Protein AF-A0A9D4W000-F1 (afdb_monomer)

pLDDT: mean 72.52, std 18.59, range [35.75, 95.69]

Radius of gyration: 15.54 Å; Cα contacts (8 Å, |Δi|>4): 150; chains: 1; bounding box: 49×30×40 Å

Organism: Pisum sativum (NCBI:txid3888)

Solvent-accessible surface area (backbone atoms only — not comparable to full-atom values): 7378 Å² total; per-residue (Å²): 136,83,85,76,87,71,54,46,78,46,79,55,38,79,44,83,57,80,74,56,40,66,76,58,42,33,86,87,28,69,60,30,49,51,50,53,49,53,57,54,60,64,32,66,87,70,71,37,49,83,63,40,39,38,38,39,68,54,73,47,25,67,79,40,70,71,46,47,72,47,40,62,62,47,50,52,50,37,52,54,51,52,22,58,78,69,69,35,88,81,52,33,32,40,38,42,64,84,86,71,98,64,89,61,79,80,72,59,82,71,78,69,88,59,98,72,52,61,46,80,86

InterPro domains:
  IPR005181 Sialate O-acetylesterase domain [PF03629] (20-98)
  IPR036514 SGNH hydrolase superfamily [G3DSA:3.40.50.1110] (17-113)
  IPR052940 Carbohydrate Esterase 6 [PTHR31988] (20-97)

Sequence (121 aa):
MKISMWKRLVVLGLGLLLQTRIEEWKKGGRLYNELVKRAIESVRDGDGVIRALVWYQGESDTVREEDGEKYKSRMENFIQNFRLDLQLPKLLVIQVRFFFYFNIYSCIHSLHSDDNQIVKL

Mean predicted aligned error: 9.95 Å

Foldseek 3Di:
DDPPVPLPAPAQAPCPVLADALVCCAPPHPSVVVSLVVVCVQCVVVSHDHAAYEHEHDNNLVPDVVSLLCRVVSVVNSVCVSCVSNVNQQHAYEYEDDDDDDDDDRNPVPDDDPPRRYHYD

Structure (mmCIF, N/CA/C/O backbone):
data_AF-A0A9D4W000-F1
#
_entry.id   AF-A0A9D4W000-F1
#
loop_
_atom_site.group_PDB
_atom_site.id
_atom_site.type_symbol
_atom_site.label_atom_id
_atom_site.label_alt_id
_atom_site.label_comp_id
_atom_site.label_asym_id
_atom_site.label_entity_id
_atom_site.label_seq_id
_atom_site.pdbx_PDB_ins_code
_atom_site.Cartn_x
_atom_site.Cartn_y
_atom_site.Cartn_z
_atom_site.occupancy
_atom_site.B_iso_or_equiv
_atom_site.auth_seq_id
_atom_site.auth_comp_id
_atom_site.auth_asym_id
_atom_site.auth_atom_id
_atom_site.pdbx_PDB_model_num
ATOM 1 N N . MET A 1 1 ? -35.687 -0.475 8.989 1.00 35.75 1 MET A N 1
ATOM 2 C CA . MET A 1 1 ? -34.615 -1.319 8.418 1.00 35.75 1 MET A CA 1
ATOM 3 C C . MET A 1 1 ? -33.719 -0.430 7.552 1.00 35.75 1 MET A C 1
ATOM 5 O O . MET A 1 1 ? -34.080 -0.140 6.422 1.00 35.75 1 MET A O 1
ATOM 9 N N . LYS A 1 2 ? -32.639 0.143 8.112 1.00 42.53 2 LYS A N 1
ATOM 10 C CA . LYS A 1 2 ? -31.724 1.035 7.370 1.00 42.53 2 LYS A CA 1
ATOM 11 C C . LYS A 1 2 ? -30.663 0.181 6.679 1.00 42.53 2 LYS A C 1
ATOM 13 O O . LYS A 1 2 ? -29.867 -0.466 7.351 1.00 42.53 2 LYS A O 1
ATOM 18 N N . ILE A 1 3 ? -30.673 0.182 5.352 1.00 45.06 3 ILE A N 1
ATOM 19 C CA . ILE A 1 3 ? -29.663 -0.458 4.507 1.00 45.06 3 ILE A CA 1
ATOM 20 C C . ILE A 1 3 ? -28.334 0.288 4.733 1.00 45.06 3 ILE A C 1
ATOM 22 O O . ILE A 1 3 ? -28.105 1.349 4.161 1.00 45.06 3 ILE A O 1
ATOM 26 N N . SER A 1 4 ? -27.467 -0.221 5.614 1.00 44.59 4 SER A N 1
ATOM 27 C CA . SER A 1 4 ? -26.165 0.380 5.964 1.00 44.59 4 SER A CA 1
ATOM 28 C C . SER A 1 4 ? -25.034 -0.079 5.032 1.00 44.59 4 SER A C 1
ATOM 30 O O . SER A 1 4 ? -23.902 -0.327 5.448 1.00 44.59 4 SER A O 1
ATOM 32 N N . MET A 1 5 ? -25.325 -0.159 3.734 1.00 44.47 5 MET A N 1
ATOM 33 C CA . MET A 1 5 ? -24.395 -0.615 2.693 1.00 44.47 5 MET A CA 1
ATOM 34 C C . MET A 1 5 ? -23.410 0.483 2.236 1.00 44.47 5 MET A C 1
ATOM 36 O O . MET A 1 5 ? -22.943 0.470 1.105 1.00 44.47 5 MET A O 1
ATOM 40 N N . TRP A 1 6 ? -23.094 1.442 3.114 1.00 43.75 6 TRP A N 1
ATOM 41 C CA . TRP A 1 6 ? -22.206 2.583 2.834 1.00 43.75 6 TRP A CA 1
ATOM 42 C C . TRP A 1 6 ? -20.989 2.651 3.770 1.00 43.75 6 TRP A C 1
ATOM 44 O O . TRP A 1 6 ? -20.376 3.705 3.927 1.00 43.75 6 TRP A O 1
ATOM 54 N N . LYS A 1 7 ? -20.580 1.522 4.367 1.00 45.50 7 LYS A N 1
ATOM 55 C CA . LYS A 1 7 ? -19.233 1.398 4.953 1.00 45.50 7 LYS A CA 1
ATOM 56 C C . LYS A 1 7 ? -18.227 1.402 3.798 1.00 45.50 7 LYS A C 1
ATOM 58 O O . LYS A 1 7 ? -18.028 0.376 3.151 1.00 45.50 7 LYS A O 1
ATOM 63 N N . ARG A 1 8 ? -17.733 2.606 3.502 1.00 52.22 8 ARG A N 1
ATOM 64 C CA . ARG A 1 8 ? -16.989 3.044 2.311 1.00 52.22 8 ARG A CA 1
ATOM 65 C C . ARG A 1 8 ? -16.033 1.980 1.765 1.00 52.22 8 ARG A C 1
ATOM 67 O O . ARG A 1 8 ? -15.096 1.574 2.442 1.00 52.22 8 ARG A O 1
ATOM 74 N N . LEU A 1 9 ? -16.247 1.575 0.513 1.00 50.59 9 LEU A N 1
ATOM 75 C CA . LEU A 1 9 ? -15.206 0.928 -0.277 1.00 50.59 9 LEU A CA 1
ATOM 76 C C . LEU A 1 9 ? -14.164 1.993 -0.607 1.00 50.59 9 LEU A C 1
ATOM 78 O O . LEU A 1 9 ? -14.463 3.008 -1.233 1.00 50.59 9 LEU A O 1
ATOM 82 N N . VAL A 1 10 ? -12.941 1.757 -0.170 1.00 53.81 10 VAL A N 1
ATOM 83 C CA . VAL A 1 10 ? -11.814 2.629 -0.453 1.00 53.81 10 VAL A CA 1
ATOM 84 C C . VAL A 1 10 ? -11.211 2.152 -1.776 1.00 53.81 10 VAL A C 1
ATOM 86 O O . VAL A 1 10 ? -10.326 1.307 -1.813 1.00 53.81 10 VAL A O 1
ATOM 89 N N . VAL A 1 11 ? -11.764 2.642 -2.891 1.00 53.75 11 VAL A N 1
ATOM 90 C CA . VAL A 1 11 ? -11.174 2.461 -4.228 1.00 53.75 11 VAL A CA 1
ATOM 91 C C . VAL A 1 11 ? -9.944 3.361 -4.295 1.00 53.75 11 VAL A C 1
ATOM 93 O O . VAL A 1 11 ? -10.025 4.538 -4.636 1.00 53.75 11 VAL A O 1
ATOM 96 N N . LEU A 1 12 ? -8.804 2.830 -3.875 1.00 58.25 12 LEU A N 1
ATOM 97 C CA . LEU A 1 12 ? -7.527 3.528 -3.908 1.00 58.25 12 LEU A CA 1
ATOM 98 C C . LEU A 1 12 ? -6.648 2.875 -4.962 1.00 58.25 12 LEU A C 1
ATOM 100 O O . LEU A 1 12 ? -6.136 1.788 -4.746 1.00 58.25 12 LEU A O 1
ATOM 104 N N . GLY A 1 13 ? -6.492 3.545 -6.099 1.00 52.94 13 GLY A N 1
ATOM 105 C CA . GLY A 1 13 ? -5.639 3.062 -7.184 1.00 52.94 13 GLY A CA 1
ATOM 106 C C . GLY A 1 13 ? -6.303 3.096 -8.552 1.00 52.94 13 GLY A C 1
ATOM 107 O O . GLY A 1 13 ? -6.149 2.165 -9.333 1.00 52.94 13 GLY A O 1
ATOM 108 N N . LEU A 1 14 ? -7.017 4.177 -8.871 1.00 49.03 14 LEU A N 1
ATOM 109 C CA . LEU A 1 14 ? -7.157 4.569 -10.268 1.00 49.03 14 LEU A CA 1
ATOM 110 C C . LEU A 1 14 ? -5.825 5.205 -10.676 1.00 49.03 14 LEU A C 1
ATOM 112 O O . LEU A 1 14 ? -5.555 6.349 -10.305 1.00 49.03 14 LEU A O 1
ATOM 116 N N . GLY A 1 15 ? -4.991 4.465 -11.411 1.00 47.19 15 GLY A N 1
ATOM 117 C CA . GLY A 1 15 ? -3.821 4.974 -12.130 1.00 47.19 15 GLY A CA 1
ATOM 118 C C . GLY A 1 15 ? -4.215 5.934 -13.254 1.00 47.19 15 GLY A C 1
ATOM 119 O O . GLY A 1 15 ? -3.843 5.745 -14.402 1.00 47.19 15 GLY A O 1
ATOM 120 N N . LEU A 1 16 ? -4.966 6.990 -12.925 1.00 43.84 16 LEU A N 1
ATOM 121 C CA . LEU A 1 16 ? -5.328 8.080 -13.837 1.00 43.84 16 LEU A CA 1
ATOM 122 C C . LEU A 1 16 ? -4.123 8.948 -14.226 1.00 43.84 16 LEU A C 1
ATOM 124 O O . LEU A 1 16 ? -4.258 9.878 -15.013 1.00 43.84 16 LEU A O 1
ATOM 128 N N . LEU A 1 17 ? -2.938 8.634 -13.708 1.00 46.59 17 LEU A N 1
ATOM 129 C CA . LEU A 1 17 ? -1.683 9.084 -14.279 1.00 46.59 17 LEU A CA 1
ATOM 130 C C . LEU A 1 17 ? -1.091 7.889 -15.022 1.00 46.59 17 LEU A C 1
ATOM 132 O O . LEU A 1 17 ? -0.324 7.118 -14.445 1.00 46.59 17 LEU A O 1
ATOM 136 N N . LEU A 1 18 ? -1.433 7.759 -16.305 1.00 54.66 18 LEU A N 1
ATOM 137 C CA . LEU A 1 18 ? -0.903 6.786 -17.279 1.00 54.66 18 LEU A CA 1
ATOM 138 C C . LEU A 1 18 ? 0.642 6.850 -17.457 1.00 54.66 18 LEU A C 1
ATOM 140 O O . LEU A 1 18 ? 1.193 6.346 -18.429 1.00 54.66 18 LEU A O 1
ATOM 144 N N . GLN A 1 19 ? 1.354 7.519 -16.547 1.00 66.38 19 GLN A N 1
ATOM 145 C CA . GLN A 1 19 ? 2.771 7.865 -16.628 1.00 66.38 19 GLN A CA 1
ATOM 146 C C . GLN A 1 19 ? 3.579 7.535 -15.367 1.00 66.38 19 GLN A C 1
ATOM 148 O O . GLN A 1 19 ? 4.755 7.880 -15.319 1.00 66.38 19 GLN A O 1
ATOM 153 N N . THR A 1 20 ? 2.995 6.898 -14.348 1.00 79.12 20 THR A N 1
ATOM 154 C CA . THR A 1 20 ? 3.773 6.503 -13.158 1.00 79.12 20 THR A CA 1
ATOM 155 C C . THR A 1 20 ? 4.198 5.047 -13.253 1.00 79.12 20 THR A C 1
ATOM 157 O O . THR A 1 20 ? 3.382 4.193 -13.596 1.00 79.12 20 THR A O 1
ATOM 160 N N . ARG A 1 21 ? 5.459 4.762 -12.928 1.00 82.38 21 ARG A N 1
ATOM 161 C CA . ARG A 1 21 ? 6.020 3.411 -12.773 1.00 82.38 21 ARG A CA 1
ATOM 162 C C . ARG A 1 21 ? 5.811 2.895 -11.357 1.00 82.38 21 ARG A C 1
ATOM 164 O O . ARG A 1 21 ? 5.748 3.683 -10.413 1.00 82.38 21 ARG A O 1
ATOM 171 N N . ILE A 1 22 ? 5.789 1.578 -11.167 1.00 85.88 22 ILE A N 1
ATOM 172 C CA . ILE A 1 22 ? 5.600 0.984 -9.832 1.00 85.88 22 ILE A CA 1
ATOM 173 C C . ILE A 1 22 ? 6.725 1.365 -8.846 1.00 85.88 22 ILE A C 1
ATOM 175 O O . ILE A 1 22 ? 6.490 1.449 -7.643 1.00 85.88 22 ILE A O 1
ATOM 179 N N . GLU A 1 23 ? 7.931 1.689 -9.331 1.00 87.12 23 GLU A N 1
ATOM 180 C CA . GLU A 1 23 ? 9.028 2.211 -8.493 1.00 87.12 23 GLU A CA 1
ATOM 181 C C . GLU A 1 23 ? 8.674 3.555 -7.822 1.00 87.12 23 GLU A C 1
ATOM 183 O O . GLU A 1 23 ? 9.105 3.820 -6.702 1.00 87.12 23 GLU A O 1
ATOM 188 N N . GLU A 1 24 ? 7.841 4.392 -8.448 1.00 88.31 24 GLU A N 1
ATOM 189 C CA . GLU A 1 24 ? 7.399 5.675 -7.872 1.00 88.31 24 GLU A CA 1
ATOM 190 C C . GLU A 1 24 ? 6.416 5.491 -6.703 1.00 88.31 24 GLU A C 1
ATOM 192 O O . GLU A 1 24 ? 6.190 6.411 -5.911 1.00 88.31 24 GLU A O 1
ATOM 197 N N . TRP A 1 25 ? 5.869 4.281 -6.564 1.00 90.88 25 TRP A N 1
ATOM 198 C CA . TRP A 1 25 ? 4.988 3.856 -5.478 1.00 90.88 25 TRP A CA 1
ATOM 199 C C . TRP A 1 25 ? 5.732 3.142 -4.346 1.00 90.88 25 TRP A C 1
ATOM 201 O O . TRP A 1 25 ? 5.113 2.572 -3.447 1.00 90.88 25 TRP A O 1
ATOM 211 N N . LYS A 1 26 ? 7.066 3.188 -4.344 1.00 93.25 26 LYS A N 1
ATOM 212 C CA . LYS A 1 26 ? 7.882 2.663 -3.251 1.00 93.25 26 LYS A CA 1
ATOM 213 C C . LYS A 1 26 ? 7.597 3.394 -1.936 1.00 93.25 26 LYS A C 1
ATOM 215 O O . LYS A 1 26 ? 7.393 4.611 -1.905 1.00 93.25 26 LYS A O 1
ATOM 220 N N . LYS A 1 27 ? 7.651 2.649 -0.827 1.00 93.25 27 LYS A N 1
ATOM 221 C CA . LYS A 1 27 ? 7.510 3.192 0.530 1.00 93.25 27 LYS A CA 1
ATOM 222 C C . LYS A 1 27 ? 8.465 4.365 0.769 1.00 93.25 27 LYS A C 1
ATOM 224 O O . LYS A 1 27 ? 9.639 4.303 0.409 1.00 93.25 27 LYS A O 1
ATOM 229 N N . GLY A 1 28 ? 7.945 5.431 1.377 1.00 92.94 28 GLY A N 1
ATOM 230 C CA . GLY A 1 28 ? 8.656 6.697 1.573 1.00 92.94 28 GLY A CA 1
ATOM 231 C C . GLY A 1 28 ? 8.527 7.672 0.397 1.00 92.94 28 GLY A C 1
ATOM 232 O O . GLY A 1 28 ? 8.754 8.866 0.585 1.00 92.94 28 GLY A O 1
ATOM 233 N N . GLY A 1 29 ? 8.105 7.206 -0.783 1.00 90.56 29 GLY A N 1
ATOM 234 C CA . GLY A 1 29 ? 7.795 8.049 -1.933 1.00 90.56 29 GLY A CA 1
ATOM 235 C C . GLY A 1 29 ? 6.535 8.893 -1.725 1.00 90.56 29 GLY A C 1
ATOM 236 O O . GLY A 1 29 ? 5.630 8.531 -0.970 1.00 90.56 29 GLY A O 1
ATOM 237 N N . ARG A 1 30 ? 6.450 10.028 -2.431 1.00 91.50 30 ARG A N 1
ATOM 238 C CA . ARG A 1 30 ? 5.329 10.976 -2.303 1.00 91.50 30 ARG A CA 1
ATOM 239 C C . ARG A 1 30 ? 3.973 10.318 -2.585 1.00 91.50 30 ARG A C 1
ATOM 241 O O . ARG A 1 30 ? 3.056 10.487 -1.787 1.00 91.50 30 ARG A O 1
ATOM 248 N N . LEU A 1 31 ? 3.864 9.571 -3.689 1.00 89.81 31 LEU A N 1
ATOM 249 C CA . LEU A 1 31 ? 2.618 8.916 -4.113 1.00 89.81 31 LEU A CA 1
ATOM 250 C C . LEU A 1 31 ? 2.153 7.879 -3.085 1.00 89.81 31 LEU A C 1
ATOM 252 O O . LEU A 1 31 ? 0.994 7.883 -2.673 1.00 89.81 31 LEU A O 1
ATOM 256 N N . TYR A 1 32 ? 3.081 7.046 -2.615 1.00 92.06 32 TYR A N 1
ATOM 257 C CA . TYR A 1 32 ? 2.823 6.057 -1.575 1.00 92.06 32 TYR A CA 1
ATOM 258 C C . TYR A 1 32 ? 2.345 6.704 -0.268 1.00 92.06 32 TYR A C 1
ATOM 260 O O . TYR A 1 32 ? 1.316 6.316 0.283 1.00 92.06 32 TYR A O 1
ATOM 268 N N . ASN A 1 33 ? 3.057 7.724 0.220 1.00 93.06 33 ASN A N 1
ATOM 269 C CA . ASN A 1 33 ? 2.717 8.379 1.485 1.00 93.06 33 ASN A CA 1
ATOM 270 C C . ASN A 1 33 ? 1.347 9.070 1.410 1.00 93.06 33 ASN A C 1
ATOM 272 O O . ASN A 1 33 ? 0.576 9.028 2.368 1.00 93.06 33 ASN A O 1
ATOM 276 N N . GLU A 1 34 ? 1.022 9.684 0.268 1.00 90.88 34 GLU A N 1
ATOM 277 C CA . GLU A 1 34 ? -0.289 10.291 0.039 1.00 90.88 34 GLU A CA 1
ATOM 278 C C . GLU A 1 34 ? -1.407 9.238 0.024 1.00 90.88 34 GLU A C 1
ATOM 280 O O . GLU A 1 34 ? -2.463 9.453 0.623 1.00 90.88 34 GLU A O 1
ATOM 285 N N . LEU A 1 35 ? -1.161 8.078 -0.592 1.00 88.94 35 LEU A N 1
ATOM 286 C CA . LEU A 1 35 ? -2.092 6.949 -0.604 1.00 88.94 35 LEU A CA 1
ATOM 287 C C . LEU A 1 35 ? -2.393 6.442 0.809 1.00 88.94 35 LEU A C 1
ATOM 289 O O . LEU A 1 35 ? -3.560 6.317 1.183 1.00 88.94 35 LEU A O 1
ATOM 293 N N . VAL A 1 36 ? -1.345 6.185 1.597 1.00 92.06 36 VAL A N 1
ATOM 294 C CA . VAL A 1 36 ? -1.464 5.720 2.987 1.00 92.06 36 VAL A CA 1
ATOM 295 C C . VAL A 1 36 ? -2.204 6.752 3.834 1.00 92.06 36 VAL A C 1
ATOM 297 O O . VAL A 1 36 ? -3.136 6.399 4.554 1.00 92.06 36 VAL A O 1
ATOM 300 N N . LYS A 1 37 ? -1.860 8.038 3.701 1.00 91.00 37 LYS A N 1
ATOM 301 C CA . LYS A 1 37 ? -2.540 9.123 4.416 1.00 91.00 37 LYS A CA 1
ATOM 302 C C . LYS A 1 37 ? -4.041 9.143 4.116 1.00 91.00 37 LYS A C 1
ATOM 304 O O . LYS A 1 37 ? -4.842 9.134 5.047 1.00 91.00 37 LYS A O 1
ATOM 309 N N . ARG A 1 38 ? -4.426 9.107 2.836 1.00 88.81 38 ARG A N 1
ATOM 310 C CA . ARG A 1 38 ? -5.841 9.085 2.420 1.00 88.81 38 ARG A CA 1
ATOM 311 C C . ARG A 1 38 ? -6.574 7.849 2.941 1.00 88.81 38 ARG A C 1
ATOM 313 O O . ARG A 1 38 ? -7.722 7.953 3.366 1.00 88.81 38 ARG A O 1
ATOM 320 N N . ALA A 1 39 ? -5.918 6.689 2.926 1.00 88.38 39 ALA A N 1
ATOM 321 C CA . ALA A 1 39 ? -6.475 5.455 3.469 1.00 88.38 39 ALA A CA 1
ATOM 322 C C . ALA A 1 39 ? -6.768 5.584 4.974 1.00 88.38 39 ALA A C 1
ATOM 324 O O . ALA A 1 39 ? -7.887 5.298 5.398 1.00 88.38 39 ALA A O 1
ATOM 325 N N . ILE A 1 40 ? -5.816 6.086 5.764 1.00 89.25 40 ILE A N 1
ATOM 326 C CA . ILE A 1 40 ? -5.991 6.311 7.208 1.00 89.25 40 ILE A CA 1
ATOM 327 C C . ILE A 1 40 ? -7.099 7.339 7.474 1.00 89.25 40 ILE A C 1
ATOM 329 O O . ILE A 1 40 ? -7.981 7.110 8.301 1.00 89.25 40 ILE A O 1
ATOM 333 N N . GLU A 1 41 ? -7.103 8.455 6.743 1.00 87.69 41 GLU A N 1
ATOM 334 C CA . GLU A 1 41 ? -8.127 9.497 6.880 1.00 87.69 41 GLU A CA 1
ATOM 335 C C . GLU A 1 41 ? -9.536 8.975 6.565 1.00 87.69 41 GLU A C 1
ATOM 337 O O . GLU A 1 41 ? -10.496 9.381 7.215 1.00 87.69 41 GLU A O 1
ATOM 342 N N . SER A 1 42 ? -9.671 8.021 5.637 1.00 83.88 42 SER A N 1
ATOM 343 C CA . SER A 1 42 ? -10.971 7.465 5.240 1.00 83.88 42 SER A CA 1
ATOM 344 C C . SER A 1 42 ? -11.719 6.716 6.353 1.00 83.88 42 SER A C 1
ATOM 346 O O . SER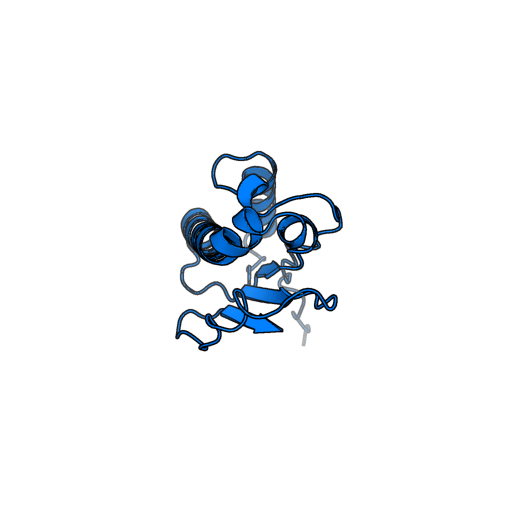 A 1 42 ? -12.943 6.574 6.269 1.00 83.88 42 SER A O 1
ATOM 348 N N . VAL A 1 43 ? -11.001 6.255 7.384 1.00 85.00 43 VAL A N 1
ATOM 349 C CA . VAL A 1 43 ? -11.541 5.496 8.525 1.00 85.00 43 VAL A CA 1
ATOM 350 C C . VAL A 1 43 ? -11.416 6.234 9.859 1.00 85.00 43 VAL A C 1
ATOM 352 O O . VAL A 1 43 ? -11.822 5.702 10.890 1.00 85.00 43 VAL A O 1
ATOM 355 N N . ARG A 1 44 ? -10.884 7.463 9.853 1.00 84.44 44 ARG A N 1
ATOM 356 C CA . ARG A 1 44 ? -10.573 8.237 11.064 1.00 84.44 44 ARG A CA 1
ATOM 357 C C . ARG A 1 44 ? -11.783 8.464 11.973 1.00 84.44 44 ARG A C 1
ATOM 359 O O . ARG A 1 44 ? -11.627 8.452 13.189 1.00 84.44 44 ARG A O 1
ATOM 366 N N . ASP A 1 45 ? -12.967 8.621 11.390 1.00 82.12 45 ASP A N 1
ATOM 367 C CA . ASP A 1 45 ? -14.208 8.888 12.127 1.00 82.12 45 ASP A CA 1
ATOM 368 C C . ASP A 1 45 ? -14.838 7.616 12.739 1.00 82.12 45 ASP A C 1
ATOM 370 O O . ASP A 1 45 ? -15.923 7.673 13.305 1.00 82.12 45 ASP A O 1
ATOM 374 N N . GLY A 1 46 ? -14.186 6.450 12.626 1.00 71.94 46 GLY A N 1
ATOM 375 C CA . GLY A 1 46 ? -14.597 5.194 13.274 1.00 71.94 46 GLY A CA 1
ATOM 376 C C . GLY A 1 46 ? -15.687 4.393 12.547 1.00 71.94 46 GLY A C 1
ATOM 377 O O . GLY A 1 46 ? -15.829 3.196 12.789 1.00 71.94 46 GLY A O 1
ATOM 378 N N . ASP A 1 47 ? -16.404 5.006 11.604 1.00 73.50 47 ASP A N 1
ATOM 379 C CA . ASP A 1 47 ? -17.496 4.354 10.860 1.00 73.50 47 ASP A CA 1
ATOM 380 C C . ASP A 1 47 ? -17.054 3.688 9.539 1.00 73.50 47 ASP A C 1
ATOM 382 O O . ASP A 1 47 ? -17.797 2.905 8.931 1.00 73.50 47 ASP A O 1
ATOM 386 N N . GLY A 1 48 ? -15.839 3.995 9.075 1.00 74.56 48 GLY A N 1
ATOM 387 C CA . GLY A 1 48 ? -15.258 3.469 7.840 1.00 74.56 48 GLY A CA 1
ATOM 388 C C . GLY A 1 48 ? -14.486 2.165 8.052 1.00 74.56 48 GLY A C 1
ATOM 389 O O . GLY A 1 48 ? -13.816 1.985 9.062 1.00 74.56 48 GLY A O 1
ATOM 390 N N . VAL A 1 49 ? -14.530 1.258 7.070 1.00 82.56 49 VAL A N 1
ATOM 391 C CA . VAL A 1 49 ? -13.701 0.040 7.047 1.00 82.56 49 VAL A CA 1
ATOM 392 C C . VAL A 1 49 ? -13.103 -0.120 5.657 1.00 82.56 49 VAL A C 1
ATOM 394 O O . VAL A 1 49 ? -13.842 -0.214 4.679 1.00 82.56 49 VAL A O 1
ATOM 397 N N . ILE A 1 50 ? -11.777 -0.216 5.569 1.00 86.81 50 ILE A N 1
ATOM 398 C CA . ILE A 1 50 ? -11.083 -0.536 4.317 1.00 86.81 50 ILE A CA 1
ATOM 399 C C . ILE A 1 50 ? -11.287 -2.024 4.026 1.00 86.81 50 ILE A C 1
ATOM 401 O O . ILE A 1 50 ? -10.864 -2.879 4.801 1.00 86.81 50 ILE A O 1
ATOM 405 N N . ARG A 1 51 ? -11.953 -2.342 2.912 1.00 86.44 51 ARG A N 1
ATOM 406 C CA . ARG A 1 51 ? -12.256 -3.734 2.530 1.00 86.44 51 ARG A CA 1
ATOM 407 C C . ARG A 1 51 ? -11.313 -4.300 1.482 1.00 86.44 51 ARG A C 1
ATOM 409 O O . ARG A 1 51 ? -11.039 -5.494 1.501 1.00 86.44 51 ARG A O 1
ATOM 416 N N . ALA A 1 52 ? -10.863 -3.457 0.563 1.00 85.81 52 ALA A N 1
ATOM 417 C CA . ALA A 1 52 ? -10.004 -3.859 -0.532 1.00 85.81 52 ALA A CA 1
ATOM 418 C C . ALA A 1 52 ? -9.174 -2.675 -1.026 1.00 85.81 52 ALA A C 1
ATOM 420 O O . ALA A 1 52 ? -9.581 -1.525 -0.872 1.00 85.81 52 ALA A O 1
ATOM 421 N N . LEU A 1 53 ? -8.046 -2.990 -1.652 1.00 87.12 53 LEU A N 1
ATOM 422 C CA . LEU A 1 53 ? -7.286 -2.108 -2.524 1.00 87.12 53 LEU A CA 1
ATOM 423 C C . LEU A 1 53 ? -7.597 -2.506 -3.970 1.00 87.12 53 LEU A C 1
ATOM 425 O O . LEU A 1 53 ? -7.380 -3.658 -4.338 1.00 87.12 53 LEU A O 1
ATOM 429 N N . VAL A 1 54 ? -8.099 -1.577 -4.783 1.00 85.31 54 VAL A N 1
ATOM 430 C CA . VAL A 1 54 ? -8.306 -1.805 -6.222 1.00 85.31 54 VAL A CA 1
ATOM 431 C C . VAL A 1 54 ? -7.209 -1.070 -6.971 1.00 85.31 54 VAL A C 1
ATOM 433 O O . VAL A 1 54 ? -7.164 0.156 -6.944 1.00 85.31 54 VAL A O 1
ATOM 436 N N . TRP A 1 55 ? -6.327 -1.825 -7.613 1.00 84.50 55 TRP A N 1
ATOM 437 C CA . TRP A 1 55 ? -5.112 -1.319 -8.228 1.00 84.50 55 TRP A CA 1
ATOM 438 C C . TRP A 1 55 ? -5.160 -1.464 -9.745 1.00 84.50 55 TRP A C 1
ATOM 440 O O . TRP A 1 55 ? -5.149 -2.579 -10.264 1.00 84.50 55 TRP A O 1
ATOM 450 N N . TYR A 1 56 ? -5.177 -0.334 -10.446 1.00 82.62 56 TYR A N 1
ATOM 451 C CA . TYR A 1 56 ? -5.064 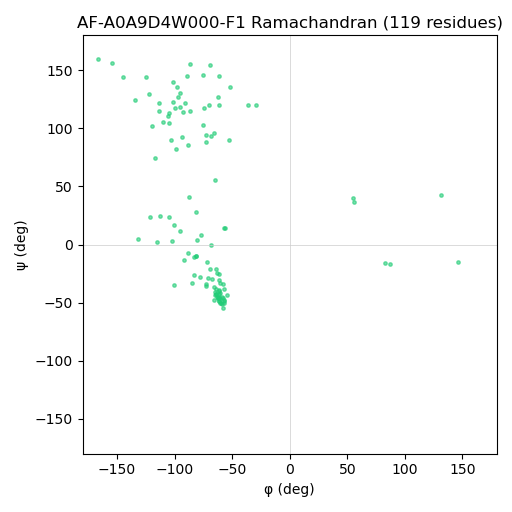-0.256 -11.897 1.00 82.62 56 TYR A CA 1
ATOM 452 C C . TYR A 1 56 ? -3.827 0.568 -12.264 1.00 82.62 56 TYR A C 1
ATOM 454 O O . TYR A 1 56 ? -3.847 1.793 -12.149 1.00 82.62 56 TYR A O 1
ATOM 462 N N . GLN A 1 57 ? -2.742 -0.103 -12.655 1.00 79.88 57 GLN A N 1
ATOM 463 C CA . GLN A 1 57 ? -1.476 0.495 -13.091 1.00 79.88 57 GLN A CA 1
ATOM 464 C C . GLN A 1 57 ? -0.624 -0.598 -13.765 1.00 79.88 57 GLN A C 1
ATOM 466 O O . GLN A 1 57 ? -0.847 -1.789 -13.547 1.00 79.88 57 GLN A O 1
ATOM 471 N N . GLY A 1 58 ? 0.352 -0.197 -14.577 1.00 75.00 58 GLY A N 1
ATOM 472 C CA . GLY A 1 58 ? 1.378 -1.094 -15.124 1.00 75.00 58 GLY A CA 1
ATOM 473 C C . GLY A 1 58 ? 1.828 -0.700 -16.524 1.00 75.00 58 GLY A C 1
ATOM 474 O O . GLY A 1 58 ? 2.876 -1.140 -16.977 1.00 75.00 58 GLY A O 1
ATOM 475 N N . GLU A 1 59 ? 1.069 0.173 -17.189 1.00 74.50 59 GLU A N 1
ATOM 476 C CA . GLU A 1 59 ? 1.318 0.586 -18.573 1.00 74.50 59 GLU A CA 1
ATOM 477 C C . GLU A 1 59 ? 2.726 1.172 -18.756 1.00 74.50 59 GLU A C 1
ATOM 479 O O . GLU A 1 59 ? 3.468 0.738 -19.634 1.00 74.50 59 GLU A O 1
ATOM 484 N N . SER A 1 60 ? 3.150 2.085 -17.877 1.00 75.44 60 SER A N 1
ATOM 485 C CA . SER A 1 60 ? 4.464 2.737 -17.973 1.00 75.44 60 SER A CA 1
ATOM 486 C C . SER A 1 60 ? 5.649 1.805 -17.685 1.00 75.44 60 SER A C 1
ATOM 488 O O . SER A 1 60 ? 6.761 2.092 -18.123 1.00 75.44 60 SER A O 1
ATOM 490 N N . ASP A 1 61 ? 5.435 0.691 -16.979 1.00 74.44 61 ASP A N 1
ATOM 491 C CA . ASP A 1 61 ? 6.479 -0.298 -16.679 1.00 74.44 61 ASP A CA 1
ATOM 492 C C . ASP A 1 61 ? 6.721 -1.273 -17.849 1.00 74.44 61 ASP A C 1
ATOM 494 O O . ASP A 1 61 ? 7.709 -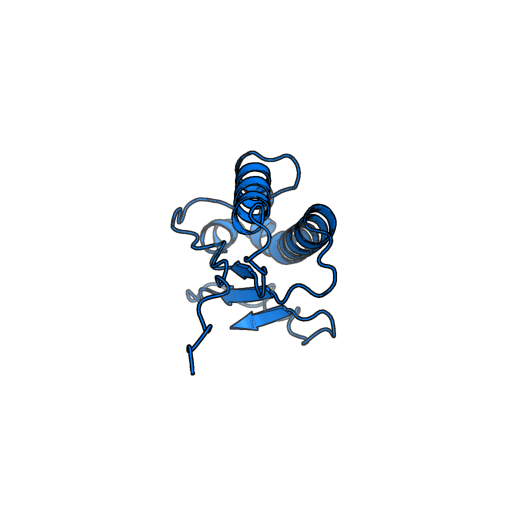2.000 -17.847 1.00 74.44 61 ASP A O 1
ATOM 498 N N . THR A 1 62 ? 5.867 -1.261 -18.884 1.00 69.00 62 THR A N 1
ATOM 499 C CA . THR A 1 62 ? 6.046 -2.083 -20.101 1.00 69.00 62 THR A CA 1
ATOM 500 C C . THR A 1 62 ? 7.023 -1.482 -21.116 1.00 69.00 62 THR A C 1
ATOM 502 O O . THR A 1 62 ? 7.408 -2.150 -22.073 1.00 69.00 62 THR A O 1
ATOM 505 N N . VAL A 1 63 ? 7.447 -0.228 -20.916 1.00 73.56 63 VAL A N 1
ATOM 506 C CA . VAL A 1 63 ? 8.298 0.509 -21.867 1.00 73.56 63 VAL A CA 1
ATOM 507 C C . VAL A 1 63 ? 9.738 -0.015 -21.881 1.00 73.56 63 VAL A C 1
ATOM 509 O O . VAL A 1 63 ? 10.391 0.003 -22.923 1.00 73.56 63 VAL A O 1
ATOM 512 N N . ARG A 1 64 ? 10.255 -0.467 -20.732 1.00 72.12 64 ARG A N 1
ATOM 513 C CA . ARG A 1 64 ? 11.618 -1.000 -20.584 1.00 72.12 64 ARG A CA 1
ATOM 514 C C . ARG A 1 64 ? 11.537 -2.423 -20.049 1.00 72.12 64 ARG A C 1
ATOM 516 O O . ARG A 1 64 ? 10.909 -2.647 -19.022 1.00 72.12 64 ARG A O 1
ATOM 523 N N . GLU A 1 65 ? 12.228 -3.356 -20.696 1.00 74.75 65 GLU A N 1
ATOM 524 C CA . GLU A 1 65 ? 12.253 -4.769 -20.286 1.00 74.75 65 GLU A CA 1
ATOM 525 C C . GLU A 1 65 ? 12.682 -4.941 -18.820 1.00 74.75 65 GLU A C 1
ATOM 527 O O . GLU A 1 65 ? 12.005 -5.624 -18.058 1.00 74.75 65 GLU A O 1
ATOM 532 N N . GLU A 1 66 ? 13.715 -4.211 -18.390 1.00 77.12 66 GLU A N 1
ATOM 533 C CA . GLU A 1 66 ? 14.191 -4.194 -16.999 1.00 77.12 66 GLU A CA 1
ATOM 534 C C . GLU A 1 66 ? 13.099 -3.785 -15.988 1.00 77.12 66 GLU A C 1
ATOM 536 O O . GLU A 1 66 ? 13.033 -4.321 -14.878 1.00 77.12 66 GLU A O 1
ATOM 541 N N . ASP A 1 67 ? 12.241 -2.824 -16.349 1.00 72.81 67 ASP A N 1
ATOM 542 C CA . ASP A 1 67 ? 11.142 -2.384 -15.485 1.00 72.81 67 ASP A CA 1
ATOM 543 C C . ASP A 1 67 ? 10.037 -3.451 -15.423 1.00 72.81 67 ASP A C 1
ATOM 545 O O . ASP A 1 67 ? 9.499 -3.704 -14.341 1.00 72.81 67 ASP A O 1
ATOM 549 N N . GLY A 1 68 ? 9.787 -4.153 -16.534 1.00 74.19 68 GLY A N 1
ATOM 550 C CA . GLY A 1 68 ? 8.892 -5.308 -16.599 1.00 74.19 68 GLY A CA 1
ATOM 551 C C . GLY A 1 68 ? 9.366 -6.488 -15.743 1.00 74.19 68 GLY A C 1
ATOM 552 O O . GLY A 1 68 ? 8.582 -7.042 -14.971 1.00 74.19 68 GLY A O 1
ATOM 553 N N . GLU A 1 69 ? 10.655 -6.834 -15.802 1.00 77.12 69 GLU A N 1
ATOM 554 C CA . GLU A 1 69 ? 11.253 -7.906 -14.990 1.00 77.12 69 GLU A CA 1
ATOM 555 C C . GLU A 1 69 ? 11.157 -7.619 -13.484 1.00 77.12 69 GLU A C 1
ATOM 557 O O . GLU A 1 69 ? 10.879 -8.511 -12.677 1.00 77.12 69 GLU A O 1
ATOM 562 N N . LYS A 1 70 ? 11.345 -6.354 -13.088 1.00 81.75 70 LYS A N 1
ATOM 563 C CA . LYS A 1 70 ? 11.281 -5.917 -11.684 1.00 81.75 70 LYS A CA 1
ATOM 564 C C . LYS A 1 70 ? 9.859 -5.638 -11.202 1.00 81.75 70 LYS A C 1
ATOM 566 O O . LYS A 1 70 ? 9.650 -5.473 -9.998 1.00 81.75 70 LYS A O 1
ATOM 571 N N . TYR A 1 71 ? 8.876 -5.588 -12.099 1.00 82.06 71 TYR A N 1
ATOM 572 C CA . TYR A 1 71 ? 7.514 -5.176 -11.767 1.00 82.06 71 TYR A CA 1
ATOM 573 C C . TYR A 1 71 ? 6.897 -6.041 -10.667 1.00 82.06 71 TYR A C 1
ATOM 575 O O . TYR A 1 71 ? 6.341 -5.518 -9.701 1.00 82.06 71 TYR A O 1
ATOM 583 N N . LYS A 1 72 ? 7.040 -7.369 -10.774 1.00 81.38 72 LYS A N 1
ATOM 584 C CA . LYS A 1 72 ? 6.473 -8.315 -9.803 1.00 81.38 72 LYS A CA 1
ATOM 585 C C . LYS A 1 72 ? 6.977 -8.048 -8.387 1.00 81.38 72 LYS A C 1
ATOM 587 O O . LYS A 1 72 ? 6.168 -7.848 -7.484 1.00 81.38 72 LYS A O 1
ATOM 592 N N . SER A 1 73 ? 8.295 -8.015 -8.200 1.00 84.31 73 SER A N 1
ATOM 593 C CA . SER A 1 73 ? 8.890 -7.842 -6.871 1.00 84.31 73 SER A CA 1
ATOM 594 C C . SER A 1 73 ? 8.584 -6.458 -6.293 1.00 84.31 73 SER A C 1
ATOM 596 O O . SER A 1 73 ? 8.313 -6.326 -5.100 1.00 84.31 73 SER A O 1
ATOM 598 N N . ARG A 1 74 ? 8.554 -5.413 -7.129 1.00 87.62 74 ARG A N 1
ATOM 599 C CA . ARG A 1 74 ? 8.141 -4.062 -6.720 1.00 87.62 74 ARG A CA 1
ATOM 600 C C . ARG A 1 74 ? 6.672 -4.021 -6.287 1.00 87.62 74 ARG A C 1
ATOM 602 O O . ARG A 1 74 ? 6.374 -3.430 -5.252 1.00 87.62 74 ARG A O 1
ATOM 609 N N . MET A 1 75 ? 5.780 -4.689 -7.018 1.00 86.62 75 MET A N 1
ATOM 610 C CA . MET A 1 75 ? 4.357 -4.778 -6.679 1.00 86.62 75 MET A CA 1
ATOM 611 C C . MET A 1 75 ? 4.123 -5.545 -5.369 1.00 86.62 75 MET A C 1
ATOM 613 O O . MET A 1 75 ? 3.353 -5.101 -4.520 1.00 86.62 75 MET A O 1
ATOM 617 N N . GLU A 1 76 ? 4.811 -6.669 -5.164 1.00 87.62 76 GLU A N 1
ATOM 618 C CA . GLU A 1 76 ? 4.740 -7.440 -3.915 1.00 87.62 76 GLU A CA 1
ATOM 619 C C . GLU A 1 76 ? 5.220 -6.610 -2.718 1.00 87.62 76 GLU A C 1
ATOM 621 O O . GLU A 1 76 ? 4.527 -6.531 -1.701 1.00 87.62 76 GLU A O 1
ATOM 626 N N . ASN A 1 77 ? 6.351 -5.912 -2.866 1.00 91.00 77 ASN A N 1
ATOM 627 C CA . ASN A 1 77 ? 6.863 -4.995 -1.849 1.00 91.00 77 ASN A CA 1
ATOM 628 C C . ASN A 1 77 ? 5.886 -3.851 -1.559 1.00 91.00 77 ASN A C 1
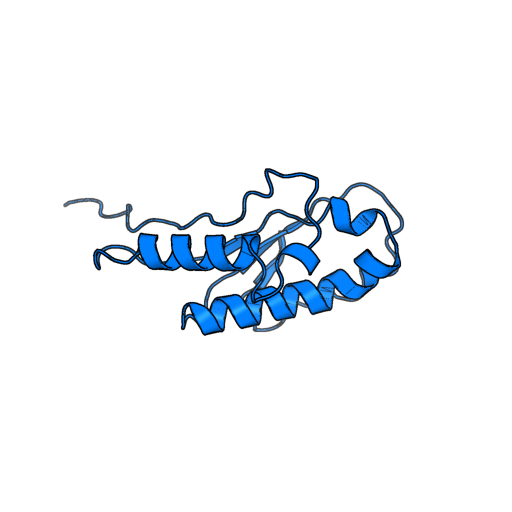ATOM 630 O O . ASN A 1 77 ? 5.690 -3.488 -0.400 1.00 91.00 77 ASN A O 1
ATOM 634 N N . PHE A 1 78 ? 5.267 -3.272 -2.589 1.00 91.50 78 PHE A N 1
ATOM 635 C CA . PHE A 1 78 ? 4.245 -2.242 -2.425 1.00 91.50 78 PHE A CA 1
ATOM 636 C C . PHE A 1 78 ? 3.068 -2.759 -1.586 1.00 91.50 78 PHE A C 1
ATOM 638 O O . PHE A 1 78 ? 2.723 -2.140 -0.579 1.00 91.50 78 PHE A O 1
ATOM 645 N N . ILE A 1 79 ? 2.508 -3.924 -1.934 1.00 90.62 79 ILE A N 1
ATOM 646 C CA . ILE A 1 79 ? 1.381 -4.529 -1.208 1.00 90.62 79 ILE A CA 1
ATOM 647 C C . ILE A 1 79 ? 1.757 -4.822 0.247 1.00 90.62 79 ILE A C 1
ATOM 649 O O . ILE A 1 79 ? 0.991 -4.495 1.154 1.00 90.62 79 ILE A O 1
ATOM 653 N N . GLN A 1 80 ? 2.921 -5.431 0.488 1.00 93.50 80 GLN A N 1
ATOM 654 C CA . GLN A 1 80 ? 3.374 -5.761 1.841 1.00 93.50 80 GLN A CA 1
ATOM 655 C C . GLN A 1 80 ? 3.534 -4.506 2.699 1.00 93.50 80 GLN A C 1
ATOM 657 O O . GLN A 1 80 ? 2.996 -4.445 3.803 1.00 93.50 80 GLN A O 1
ATOM 662 N N . ASN A 1 81 ? 4.209 -3.484 2.171 1.00 95.38 81 ASN A N 1
ATOM 663 C CA . ASN A 1 81 ? 4.372 -2.209 2.859 1.00 95.38 81 ASN A CA 1
ATOM 664 C C . ASN A 1 81 ? 3.018 -1.563 3.171 1.00 95.38 81 ASN A C 1
ATOM 666 O O . ASN A 1 81 ? 2.791 -1.141 4.303 1.00 95.38 81 ASN A O 1
ATOM 670 N N . PHE A 1 82 ? 2.098 -1.560 2.204 1.00 92.50 82 PHE A N 1
ATOM 671 C CA . PHE A 1 82 ? 0.778 -0.960 2.366 1.00 92.50 82 PHE A CA 1
ATOM 672 C C . PHE A 1 82 ? -0.054 -1.677 3.437 1.00 92.50 82 PHE A C 1
ATOM 674 O O . PHE A 1 82 ? -0.672 -1.038 4.289 1.00 92.50 82 PHE A O 1
ATOM 681 N N . ARG A 1 83 ? -0.025 -3.016 3.451 1.00 93.25 83 ARG A N 1
ATOM 682 C CA . ARG A 1 83 ? -0.662 -3.832 4.496 1.00 93.25 83 ARG A CA 1
ATOM 683 C C . ARG A 1 83 ? -0.078 -3.552 5.876 1.00 93.25 83 ARG A C 1
ATOM 685 O O . ARG A 1 83 ? -0.842 -3.464 6.834 1.00 93.25 83 ARG A O 1
ATOM 692 N N . LEU A 1 84 ? 1.245 -3.427 5.978 1.00 95.69 84 LEU A N 1
ATOM 693 C CA . LEU A 1 84 ? 1.929 -3.139 7.239 1.00 95.69 84 LEU A CA 1
ATOM 694 C C . LEU A 1 84 ? 1.572 -1.747 7.768 1.00 95.69 84 LEU A C 1
ATOM 696 O O . LEU A 1 84 ? 1.190 -1.626 8.928 1.00 95.69 84 LEU A O 1
ATOM 700 N N . ASP A 1 85 ? 1.630 -0.720 6.919 1.00 95.25 85 ASP A N 1
ATOM 701 C CA . ASP A 1 85 ? 1.382 0.665 7.334 1.00 95.25 85 ASP A CA 1
ATOM 702 C C . ASP A 1 85 ? -0.084 0.903 7.732 1.00 95.25 85 ASP A C 1
ATOM 704 O O . ASP A 1 85 ? -0.357 1.710 8.618 1.00 95.25 85 ASP A O 1
ATOM 708 N N . LEU A 1 86 ? -1.026 0.160 7.138 1.00 91.62 86 LEU A N 1
ATOM 709 C CA . LEU A 1 86 ? -2.437 0.175 7.540 1.00 91.62 86 LEU A CA 1
ATOM 710 C C . LEU A 1 86 ? -2.782 -0.832 8.645 1.00 91.62 86 LEU A C 1
ATOM 712 O O . LEU A 1 86 ? -3.909 -0.820 9.132 1.00 91.62 86 LEU A O 1
ATOM 716 N N . GLN A 1 87 ? -1.850 -1.711 9.027 1.00 94.12 87 GLN A N 1
ATOM 717 C CA . GLN A 1 87 ? -2.083 -2.838 9.941 1.00 94.12 87 GLN A CA 1
ATOM 718 C C . GLN A 1 87 ? -3.212 -3.780 9.472 1.00 94.12 87 GLN A C 1
ATOM 720 O O . GLN A 1 87 ? -3.966 -4.339 10.268 1.00 94.12 87 GLN A O 1
ATOM 725 N N . LEU A 1 88 ? -3.319 -3.989 8.156 1.00 90.50 88 LEU A N 1
ATOM 726 C CA . LEU A 1 88 ? -4.321 -4.842 7.512 1.00 90.50 88 LEU A CA 1
ATOM 727 C C . LEU A 1 88 ? -3.645 -6.014 6.774 1.00 90.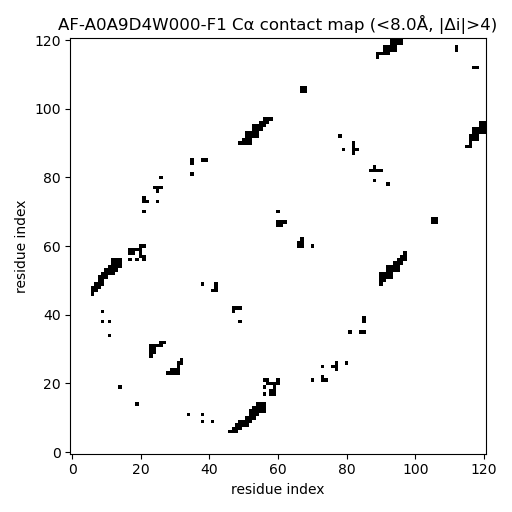50 88 LEU A C 1
ATOM 729 O O . LEU A 1 88 ? -3.604 -6.028 5.542 1.00 90.50 88 LEU A O 1
ATOM 733 N N . PRO A 1 89 ? -3.133 -7.039 7.485 1.00 90.94 89 PRO A N 1
ATOM 734 C CA . PRO A 1 89 ? -2.364 -8.130 6.872 1.00 90.94 89 PRO A CA 1
ATOM 735 C C . PRO A 1 89 ? -3.171 -8.965 5.865 1.00 90.94 89 PRO A C 1
ATOM 737 O O . PRO A 1 89 ? -2.596 -9.553 4.954 1.00 90.94 89 PRO A O 1
ATOM 740 N N . LYS A 1 90 ? -4.502 -8.991 6.002 1.00 88.50 90 LYS A N 1
ATOM 741 C CA . LYS A 1 90 ? -5.438 -9.695 5.109 1.00 88.50 90 LYS A CA 1
ATOM 742 C C . LYS A 1 90 ? -6.196 -8.743 4.178 1.00 88.50 90 LYS A C 1
ATOM 744 O O . LYS A 1 90 ? -7.308 -9.047 3.765 1.00 88.50 90 LYS A O 1
ATOM 749 N N . LEU A 1 91 ? -5.655 -7.554 3.900 1.00 89.31 91 LEU A N 1
ATOM 750 C CA . LEU A 1 91 ? -6.296 -6.634 2.962 1.00 89.31 91 LEU A CA 1
ATOM 751 C C . LEU A 1 91 ? -6.377 -7.289 1.580 1.00 89.31 91 LEU A C 1
ATOM 753 O O . LEU A 1 91 ? -5.339 -7.607 0.990 1.00 89.31 91 LEU A O 1
ATOM 757 N N . LEU A 1 92 ? -7.597 -7.454 1.072 1.00 86.81 92 LEU A N 1
ATOM 758 C CA . LEU A 1 92 ? -7.840 -7.925 -0.286 1.00 86.81 92 LEU A CA 1
ATOM 759 C C . LEU A 1 92 ? -7.241 -6.927 -1.278 1.00 86.81 92 LEU A C 1
ATOM 761 O O . LEU A 1 92 ? -7.549 -5.737 -1.222 1.00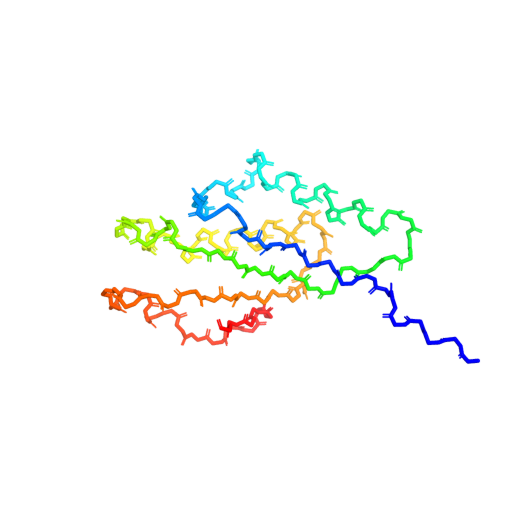 86.81 92 LEU A O 1
ATOM 765 N N . VAL A 1 93 ? -6.411 -7.406 -2.199 1.00 86.38 93 VAL A N 1
ATOM 766 C CA . VAL A 1 93 ? -5.894 -6.584 -3.297 1.00 86.38 93 VAL A CA 1
ATOM 767 C C . VAL A 1 93 ? -6.460 -7.120 -4.599 1.00 86.38 93 VAL A C 1
ATOM 769 O O . VAL A 1 93 ? -6.262 -8.285 -4.926 1.00 86.38 93 VAL A O 1
ATOM 772 N N . ILE A 1 94 ? -7.168 -6.271 -5.334 1.00 83.25 94 ILE A N 1
ATOM 773 C CA . ILE A 1 94 ? -7.673 -6.562 -6.671 1.00 83.25 94 ILE A CA 1
ATOM 774 C C . ILE A 1 94 ? -6.779 -5.806 -7.645 1.00 83.25 94 ILE A C 1
ATOM 776 O O . ILE A 1 94 ? -6.865 -4.585 -7.749 1.00 83.25 94 ILE A O 1
ATOM 780 N N . GLN A 1 95 ? -5.893 -6.526 -8.320 1.00 81.81 95 GLN A N 1
ATOM 781 C CA . GLN A 1 95 ? -5.001 -5.975 -9.329 1.00 81.81 95 GLN A CA 1
ATOM 782 C C . GLN A 1 95 ? -5.625 -6.171 -10.706 1.00 81.81 95 GLN A C 1
ATOM 784 O O . GLN A 1 95 ? -5.818 -7.307 -11.127 1.00 81.81 95 GLN A O 1
ATOM 789 N N . VAL A 1 96 ? -5.897 -5.076 -11.408 1.00 78.62 96 VAL A N 1
ATOM 790 C CA . VAL A 1 96 ? -6.379 -5.090 -12.790 1.00 78.62 96 VAL A CA 1
ATOM 791 C C . VAL A 1 96 ? -5.188 -4.883 -13.717 1.00 78.62 96 VAL A C 1
ATOM 793 O O . VAL A 1 96 ? -4.421 -3.933 -13.536 1.00 78.62 96 VAL A O 1
ATOM 796 N N . ARG A 1 97 ? -5.011 -5.774 -14.696 1.00 68.12 97 ARG A N 1
ATOM 797 C CA . ARG A 1 97 ? -3.918 -5.672 -15.671 1.00 68.12 97 ARG A CA 1
ATOM 798 C C . ARG A 1 97 ? -4.393 -5.117 -17.002 1.00 68.12 97 ARG A C 1
ATOM 800 O O . ARG A 1 97 ? -5.428 -5.517 -17.524 1.00 68.12 97 ARG A O 1
ATOM 807 N N . PHE A 1 98 ? -3.574 -4.251 -17.589 1.00 61.72 98 PHE A N 1
ATOM 808 C CA . PHE A 1 98 ? -3.761 -3.810 -18.961 1.00 61.72 98 PHE A CA 1
ATOM 809 C C . PHE A 1 98 ? -2.943 -4.700 -19.901 1.00 61.72 98 PHE A C 1
ATOM 811 O O . PHE A 1 98 ? -1.716 -4.736 -19.829 1.00 61.72 98 PHE A O 1
ATOM 818 N N . PHE A 1 99 ? -3.632 -5.461 -20.751 1.00 49.09 99 PHE A N 1
ATOM 819 C CA . PHE A 1 99 ? -3.025 -6.271 -21.805 1.00 49.09 99 PHE A CA 1
ATOM 820 C C . PHE A 1 99 ? -3.007 -5.442 -23.096 1.00 49.09 99 PHE A C 1
ATOM 822 O O . PHE A 1 99 ? -3.970 -5.453 -23.858 1.00 49.09 99 PHE A O 1
ATOM 829 N N . PHE A 1 100 ? -1.914 -4.726 -23.363 1.00 45.47 100 PHE A N 1
ATOM 830 C CA . PHE A 1 100 ? -1.568 -4.395 -24.745 1.00 45.47 100 PHE A CA 1
ATOM 831 C C . PHE A 1 100 ? -0.581 -5.446 -25.243 1.00 45.47 100 PHE A C 1
ATOM 833 O O . PHE A 1 100 ? 0.380 -5.782 -24.558 1.00 45.47 100 PHE A O 1
ATOM 840 N N . TYR A 1 101 ? -0.870 -6.008 -26.414 1.00 39.69 101 TYR A N 1
ATOM 841 C CA . TYR A 1 101 ? -0.068 -7.009 -27.109 1.00 39.69 101 TYR A CA 1
ATOM 842 C C . TYR A 1 101 ? 1.391 -6.543 -27.279 1.00 39.69 101 TYR A C 1
ATOM 844 O O . TYR A 1 101 ? 1.723 -5.923 -28.282 1.00 39.69 101 TYR A O 1
ATOM 852 N N . PHE A 1 102 ? 2.270 -6.848 -26.322 1.00 39.53 102 PHE A N 1
ATOM 853 C CA . PHE A 1 102 ? 3.723 -6.755 -26.468 1.00 39.53 102 PHE A CA 1
ATOM 854 C C . PHE A 1 102 ? 4.399 -7.895 -25.683 1.00 39.53 102 PHE A C 1
ATOM 856 O O . PHE A 1 102 ? 3.886 -8.353 -24.666 1.00 39.53 102 PHE A O 1
ATOM 863 N N . ASN A 1 103 ? 5.492 -8.407 -26.253 1.00 38.62 103 ASN A N 1
ATOM 864 C CA . ASN A 1 103 ? 6.152 -9.701 -26.015 1.00 38.62 103 ASN A CA 1
ATOM 865 C C . ASN A 1 103 ? 6.016 -10.317 -24.600 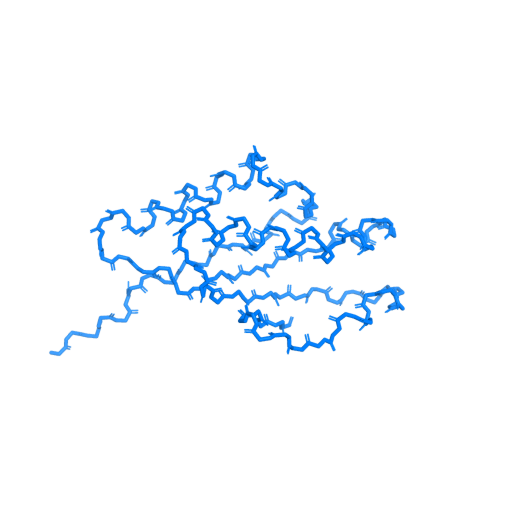1.00 38.62 103 ASN A C 1
ATOM 867 O O . ASN A 1 103 ? 6.457 -9.761 -23.599 1.00 38.62 103 ASN A O 1
ATOM 871 N N . ILE A 1 104 ? 5.435 -11.518 -24.540 1.00 42.84 104 ILE A N 1
ATOM 872 C CA . ILE A 1 104 ? 4.735 -12.057 -23.361 1.00 42.84 104 ILE A CA 1
ATOM 873 C C . ILE A 1 104 ? 5.547 -13.082 -22.545 1.00 42.84 104 ILE A C 1
ATOM 875 O O . ILE A 1 104 ? 5.040 -13.638 -21.572 1.00 42.84 104 ILE A O 1
ATOM 879 N N . TYR A 1 105 ? 6.804 -13.360 -22.894 1.00 41.25 105 TYR A N 1
ATOM 880 C CA . TYR A 1 105 ? 7.505 -14.518 -22.319 1.00 41.25 105 TYR A CA 1
ATOM 881 C C . TYR A 1 105 ? 8.029 -14.318 -20.885 1.00 41.25 105 TYR A C 1
ATOM 883 O O . TYR A 1 105 ? 8.067 -15.287 -20.130 1.00 41.25 105 TYR A O 1
ATOM 891 N N . SER A 1 106 ? 8.349 -13.091 -20.456 1.00 43.62 106 SER A N 1
ATOM 892 C CA . SER A 1 106 ? 8.859 -12.836 -19.092 1.00 43.62 106 SER A CA 1
ATOM 893 C C . SER A 1 106 ? 7.739 -12.671 -18.042 1.00 43.62 106 SER A C 1
ATOM 895 O O . SER A 1 106 ? 7.862 -13.135 -16.908 1.00 43.62 106 SER A O 1
ATOM 897 N N . CYS A 1 107 ? 6.584 -12.111 -18.426 1.00 42.78 107 CYS A N 1
ATOM 898 C CA . CYS A 1 107 ? 5.492 -11.813 -17.487 1.00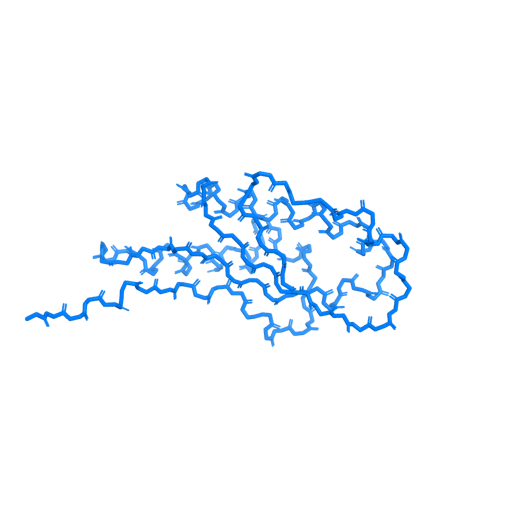 42.78 107 CYS A CA 1
ATOM 899 C C . CYS A 1 107 ? 4.574 -13.025 -17.196 1.00 42.78 107 CYS A C 1
ATOM 901 O O . CYS A 1 107 ? 3.980 -13.119 -16.117 1.00 42.78 107 CYS A O 1
ATOM 903 N N . ILE A 1 108 ? 4.476 -13.993 -18.123 1.00 44.66 108 ILE A N 1
ATOM 904 C CA . ILE A 1 108 ? 3.554 -15.142 -18.008 1.00 44.66 108 ILE A CA 1
ATOM 905 C C . ILE A 1 108 ? 3.979 -16.153 -16.930 1.00 44.66 108 ILE A C 1
ATOM 907 O O . ILE A 1 108 ? 3.116 -16.766 -16.302 1.00 44.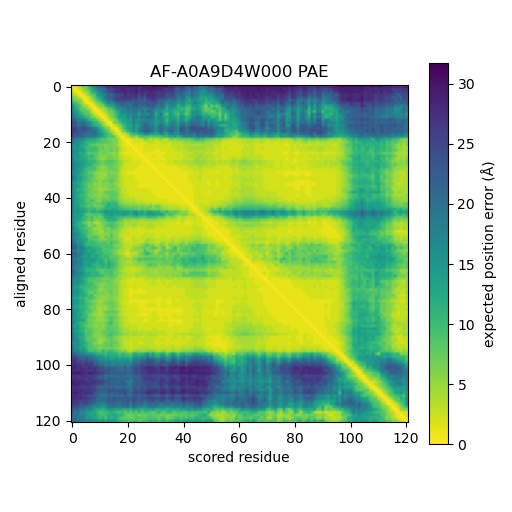66 108 ILE A O 1
ATOM 911 N N . HIS A 1 109 ? 5.272 -16.301 -16.624 1.00 42.59 109 HIS A N 1
ATOM 912 C CA . HIS A 1 109 ? 5.734 -17.364 -15.714 1.00 42.59 109 HIS A CA 1
ATOM 913 C C . HIS A 1 109 ? 5.484 -17.093 -14.212 1.00 42.59 109 HIS A C 1
ATOM 915 O O . HIS A 1 109 ? 5.944 -17.837 -13.354 1.00 42.59 109 HIS A O 1
ATOM 921 N N . SER A 1 110 ? 4.742 -16.035 -13.862 1.00 46.25 110 SER A N 1
ATOM 922 C CA . SER A 1 110 ? 4.401 -15.677 -12.472 1.00 46.25 110 SER A CA 1
ATOM 923 C C . SER A 1 110 ? 2.910 -15.813 -12.131 1.00 46.25 110 SER A C 1
ATOM 925 O O . SER A 1 110 ? 2.395 -15.148 -11.223 1.00 46.25 110 SER A O 1
ATOM 927 N N . LEU A 1 111 ? 2.196 -16.668 -12.864 1.00 46.81 111 LEU A N 1
ATOM 928 C CA . LEU A 1 111 ? 0.779 -16.955 -12.655 1.00 46.81 111 LEU A CA 1
ATOM 929 C C . LEU A 1 111 ? 0.583 -18.255 -11.863 1.00 46.81 111 LEU A C 1
ATOM 931 O O . LEU A 1 111 ? 0.282 -19.308 -12.415 1.00 46.81 111 LEU A O 1
ATOM 935 N N . HIS A 1 112 ? 0.692 -18.142 -10.541 1.00 44.00 112 HIS A N 1
ATOM 936 C CA . HIS A 1 112 ? -0.049 -18.996 -9.619 1.00 44.00 112 HIS A CA 1
ATOM 937 C C . HIS A 1 112 ? -0.838 -18.104 -8.652 1.00 44.00 112 HIS A C 1
ATOM 939 O O . HIS A 1 112 ? -0.422 -16.983 -8.331 1.00 44.00 112 HIS A O 1
ATOM 945 N N . SER A 1 113 ? -2.038 -18.553 -8.288 1.00 46.56 113 SER A N 1
ATOM 946 C CA . SER A 1 113 ? -2.841 -17.950 -7.228 1.00 46.56 113 SER A CA 1
ATOM 947 C C . SER A 1 113 ? -2.185 -18.317 -5.906 1.00 46.56 113 SER A C 1
ATOM 949 O O . SER A 1 113 ? -2.443 -19.395 -5.384 1.00 46.56 113 SER A O 1
ATOM 951 N N . ASP A 1 114 ? -1.321 -17.451 -5.389 1.00 48.78 114 ASP A N 1
ATOM 952 C CA . ASP A 1 114 ? -0.769 -17.640 -4.051 1.00 48.78 114 ASP A CA 1
ATOM 953 C C . ASP A 1 114 ? -1.834 -17.282 -3.005 1.00 48.78 114 ASP A C 1
ATOM 955 O O . ASP A 1 114 ? -2.610 -16.340 -3.198 1.00 48.78 114 ASP A O 1
ATOM 959 N N . ASP A 1 115 ? -1.832 -17.999 -1.879 1.00 52.19 115 ASP A N 1
ATOM 960 C CA . ASP A 1 115 ? -2.737 -17.922 -0.712 1.00 52.19 115 ASP A CA 1
ATOM 961 C C . ASP A 1 115 ? -2.842 -16.534 -0.026 1.00 52.19 115 ASP A C 1
ATOM 963 O O . ASP A 1 115 ? -3.355 -16.378 1.082 1.00 52.19 115 ASP A O 1
ATOM 967 N N . ASN A 1 116 ? -2.359 -15.483 -0.681 1.00 55.25 116 ASN A N 1
ATOM 968 C CA . ASN A 1 116 ? -2.067 -14.169 -0.136 1.00 55.25 116 ASN A CA 1
ATOM 969 C C . ASN A 1 116 ? -3.152 -13.111 -0.422 1.00 55.25 116 ASN A C 1
ATOM 971 O O . ASN A 1 116 ? -2.891 -11.913 -0.294 1.00 55.25 116 ASN A O 1
ATOM 975 N N . GLN A 1 117 ? -4.364 -13.531 -0.811 1.00 64.12 117 GLN A N 1
ATOM 976 C CA . GLN A 1 117 ? -5.528 -12.669 -1.098 1.00 64.12 117 GLN A CA 1
ATOM 977 C C . GLN A 1 117 ? -5.280 -11.564 -2.143 1.00 64.12 117 GLN A C 1
ATOM 979 O O . GLN A 1 117 ? -5.746 -10.431 -1.994 1.00 64.12 117 GLN A O 1
ATOM 984 N N . ILE A 1 118 ? -4.534 -11.885 -3.202 1.00 71.75 118 ILE A N 1
ATOM 985 C CA . ILE A 1 118 ? -4.367 -11.013 -4.369 1.00 71.75 118 ILE A CA 1
ATOM 986 C C . ILE A 1 118 ? -5.189 -11.607 -5.510 1.00 71.75 118 ILE A C 1
ATOM 988 O O . ILE A 1 118 ? -4.846 -12.658 -6.048 1.00 71.75 118 ILE A O 1
ATOM 992 N N . VAL A 1 119 ? -6.268 -10.930 -5.886 1.00 72.81 119 VAL A N 1
ATOM 993 C CA . VAL A 1 119 ? -7.075 -11.282 -7.055 1.00 72.81 119 VAL A CA 1
ATOM 994 C C . VAL A 1 119 ? -6.516 -10.521 -8.250 1.00 72.81 119 VAL A C 1
ATOM 996 O O . VAL A 1 119 ? -6.437 -9.296 -8.224 1.00 72.81 119 VAL A O 1
ATOM 999 N N . LYS A 1 120 ? -6.105 -11.248 -9.288 1.00 71.38 120 LYS A N 1
ATOM 1000 C CA . LYS A 1 120 ? -5.625 -10.683 -10.555 1.00 71.38 120 LYS A CA 1
ATOM 1001 C C . LYS A 1 120 ? -6.782 -10.747 -11.559 1.00 71.38 120 LYS A C 1
ATOM 1003 O O . LYS A 1 120 ? -7.255 -11.848 -11.832 1.00 71.38 120 LYS A O 1
ATOM 1008 N N . LEU A 1 121 ? -7.237 -9.589 -12.039 1.00 58.53 121 LEU A N 1
ATOM 1009 C CA . LEU A 1 121 ? -8.268 -9.427 -13.070 1.00 58.53 121 LEU A CA 1
ATOM 1010 C C . LEU A 1 121 ? -7.642 -9.033 -14.410 1.00 58.53 121 LEU A C 1
ATOM 1012 O O . LEU A 1 121 ? -6.654 -8.255 -14.399 1.00 58.53 121 LEU A O 1
#

Nearest PDB structures (foldseek):
  2apj-assembly4_D  TM=8.191E-01  e=1.511E-08  Arabidopsis thaliana
  2apj-assembly3_C  TM=8.193E-01  e=2.453E-07  Arabidopsis thaliana
  3wqo-assembly1_B  TM=4.469E-01  e=1.398E+00  Methanocaldococcus jannaschii DSM 2661
  1ofp-assembly2_D  TM=4.059E-01  e=2.062E+00  Saccharomyces cerevisiae

Secondary structure (DSSP, 8-state):
----TTS------B---TT--GGGGSTTSHHHHHHHHHHHHHHTTSS----EEEEE--GGGGSSHHHHHHHHHHHHHHHHHHHHHTT-TT-EEEEEP----S--TTTGGG----TTTEEE-